Protein AF-A0A4R3JPI9-F1 (afdb_monomer)

Sequence (61 aa):
MNKEGYKDPTADRAIAHAEHIPKHARQVLDLLEQAAGIAGFRIKSIEIQDRATKERFRRRG

pLDDT: mean 74.48, std 20.22, range [34.03, 97.0]

Secondary structure (DSSP, 8-state):
--S-----TTTHHHHTTGGG--HHHHHHHHHHHHHHHHTT---SEEEEE-TTT--EEEEE-

Solvent-accessible surface area (backbone atoms only — not comparable to full-atom values): 4056 Å² total; per-residue (Å²): 139,78,88,90,72,86,76,67,71,71,61,72,58,59,68,73,68,65,81,74,71,54,69,68,63,46,54,53,52,54,49,54,52,50,53,30,48,76,73,75,42,81,64,64,64,50,76,50,66,44,85,88,81,65,49,74,52,76,50,76,97

Nearest PDB structures (foldseek):
  8qma-assembly1_A  TM=2.906E-01  e=3.332E+00  Sinapis alba
  5ix2-assembly1_B  TM=3.005E-01  e=6.166E+00  Mus musculus

Foldseek 3Di:
DDPDDCPPPVVVVVVVPVPDDDPVNVVVVVVVQVVCVVVVHHDQKDWDADPVVRDIDIDGD

Mean predicted aligned error: 11.12 Å

Organism: NCBI:txid1912855

Radius of gyration: 15.65 Å; Cα contacts (8 Å, |Δi|>4): 39; chains: 1; bounding box: 29×46×28 Å

Structure (mmCIF, N/CA/C/O backbone):
data_AF-A0A4R3JPI9-F1
#
_entry.id   AF-A0A4R3JPI9-F1
#
loop_
_atom_site.group_PDB
_atom_site.id
_atom_site.type_symbol
_atom_site.label_atom_id
_atom_site.label_alt_id
_atom_site.label_comp_id
_atom_site.label_asym_id
_atom_site.label_entity_id
_atom_site.label_seq_id
_atom_site.pdbx_PDB_ins_code
_atom_site.Cartn_x
_atom_site.Cartn_y
_atom_site.Cartn_z
_atom_site.occupancy
_atom_site.B_iso_or_equiv
_atom_site.auth_seq_id
_atom_site.auth_comp_id
_atom_site.auth_asym_id
_atom_site.auth_atom_id
_atom_site.pdbx_PDB_model_num
ATOM 1 N N . MET A 1 1 ? -11.554 37.718 -11.906 1.00 51.84 1 MET A N 1
ATOM 2 C CA . MET A 1 1 ? -12.439 37.946 -10.737 1.00 51.84 1 MET A CA 1
ATOM 3 C C . MET A 1 1 ? -13.845 37.574 -11.191 1.00 51.84 1 MET A C 1
ATOM 5 O O . MET A 1 1 ? -14.189 37.972 -12.291 1.00 51.84 1 MET A O 1
ATOM 9 N N . ASN A 1 2 ? -14.534 36.606 -10.565 1.00 34.03 2 ASN A N 1
ATOM 10 C CA . ASN A 1 2 ? -15.306 36.771 -9.317 1.00 34.03 2 ASN A CA 1
ATOM 11 C C . ASN A 1 2 ? -15.090 35.639 -8.279 1.00 34.03 2 ASN A C 1
ATOM 13 O O . ASN A 1 2 ? -14.505 34.608 -8.587 1.00 34.03 2 ASN A O 1
ATOM 17 N N . LYS A 1 3 ? -15.529 35.927 -7.047 1.00 41.50 3 LYS A N 1
ATOM 18 C CA . LYS A 1 3 ? -15.232 35.333 -5.727 1.00 41.50 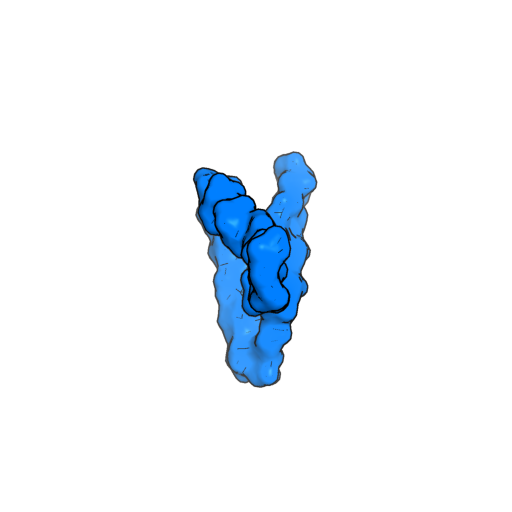3 LYS A CA 1
ATOM 19 C C . LYS A 1 3 ? -15.285 33.792 -5.634 1.00 41.50 3 LYS A C 1
ATOM 21 O O . LYS A 1 3 ? -16.252 33.187 -6.065 1.00 41.50 3 LYS A O 1
ATOM 26 N N . GLU A 1 4 ? -14.262 33.212 -4.995 1.00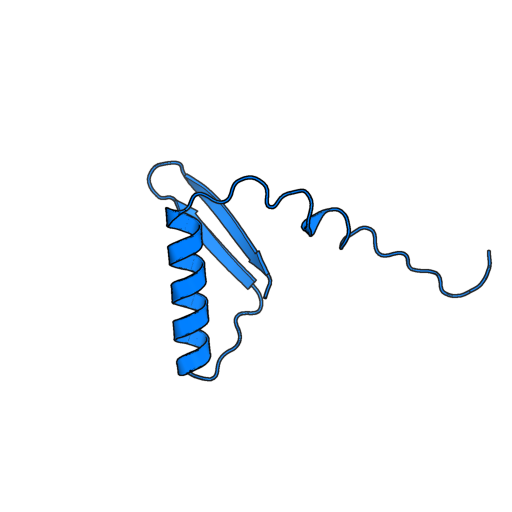 56.81 4 GLU A N 1
ATOM 27 C CA . GLU A 1 4 ? -14.185 31.811 -4.517 1.00 56.81 4 GLU A CA 1
ATOM 28 C C . GLU A 1 4 ? -14.182 30.702 -5.588 1.00 56.81 4 GLU A C 1
ATOM 30 O O . GLU A 1 4 ? -14.949 29.748 -5.541 1.00 56.81 4 GLU A O 1
ATOM 35 N N . GLY A 1 5 ? -13.260 30.789 -6.550 1.00 46.84 5 GLY A N 1
ATOM 36 C CA . GLY A 1 5 ? -13.042 29.754 -7.567 1.00 46.84 5 GLY A CA 1
ATOM 37 C C . GLY A 1 5 ? -11.707 29.022 -7.425 1.00 46.84 5 GLY A C 1
ATOM 38 O O . GLY A 1 5 ? -10.890 29.101 -8.343 1.00 46.84 5 GLY A O 1
ATOM 39 N N . TYR A 1 6 ? -11.449 28.319 -6.311 1.00 45.38 6 TYR A N 1
ATOM 40 C CA . TYR A 1 6 ? -10.309 27.390 -6.252 1.00 45.38 6 TYR A CA 1
ATOM 41 C C . TYR A 1 6 ? -10.631 26.163 -7.105 1.00 45.38 6 TYR A C 1
ATOM 43 O O . TYR A 1 6 ? -11.180 25.166 -6.642 1.00 45.38 6 TYR A O 1
ATOM 51 N N . LYS A 1 7 ? -10.328 26.265 -8.398 1.00 50.84 7 LYS A N 1
ATOM 52 C CA . LYS A 1 7 ? -10.314 25.111 -9.287 1.00 50.84 7 LYS A CA 1
ATOM 53 C C . LYS A 1 7 ? -9.023 24.354 -9.001 1.00 50.84 7 LYS A C 1
ATOM 55 O O . LYS A 1 7 ? -7.987 24.651 -9.587 1.00 50.84 7 LYS A O 1
ATOM 60 N N . ASP A 1 8 ? -9.09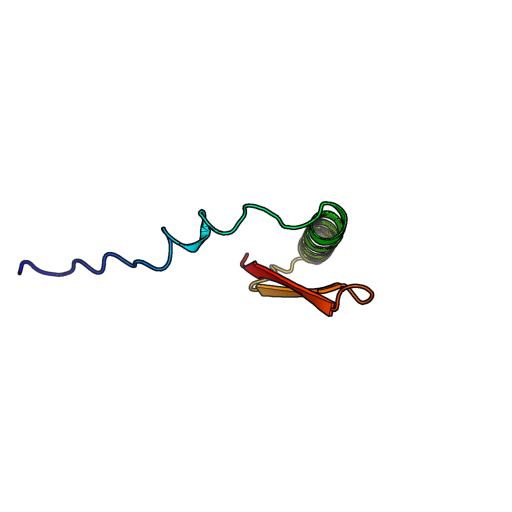7 23.458 -8.024 1.00 48.78 8 ASP A N 1
ATOM 61 C CA . ASP A 1 8 ? -7.993 22.634 -7.540 1.00 48.78 8 ASP A CA 1
ATOM 62 C C . ASP A 1 8 ? -7.455 21.750 -8.690 1.00 48.78 8 ASP A C 1
ATOM 64 O O . ASP A 1 8 ? -8.108 20.780 -9.083 1.00 48.78 8 ASP A O 1
ATOM 68 N N . PRO A 1 9 ? -6.282 22.055 -9.281 1.00 47.88 9 PRO A N 1
ATOM 69 C CA . PRO A 1 9 ? -5.739 21.311 -10.423 1.00 47.88 9 PRO A CA 1
ATOM 70 C C . PRO A 1 9 ? -5.172 19.940 -10.013 1.00 47.88 9 PRO A C 1
ATOM 72 O O . PRO A 1 9 ? -4.634 19.203 -10.844 1.00 47.88 9 PRO A O 1
ATOM 75 N N . THR A 1 10 ? -5.245 19.614 -8.721 1.00 49.19 10 THR A N 1
ATOM 76 C CA . THR A 1 10 ? -4.661 18.415 -8.117 1.00 49.19 10 THR A CA 1
ATOM 77 C C . THR A 1 10 ? -5.504 17.164 -8.382 1.00 49.19 10 THR A C 1
ATOM 79 O O . THR A 1 10 ? -4.971 16.056 -8.344 1.00 49.19 10 THR A O 1
ATOM 82 N N . ALA A 1 11 ? -6.797 17.323 -8.692 1.00 43.81 11 ALA A N 1
ATOM 83 C CA . ALA A 1 11 ? -7.714 16.213 -8.960 1.00 43.81 11 ALA A CA 1
ATOM 84 C C . ALA A 1 11 ? -7.622 15.697 -10.409 1.00 43.81 11 ALA A C 1
ATOM 86 O O . ALA A 1 11 ? -7.535 14.489 -10.627 1.00 43.81 11 ALA A O 1
ATOM 87 N N . ASP A 1 12 ? -7.541 16.597 -11.393 1.00 40.25 12 ASP A N 1
ATOM 88 C CA . ASP A 1 12 ? -7.499 16.233 -12.819 1.00 40.25 12 ASP A CA 1
ATOM 89 C C . ASP A 1 12 ? -6.210 15.486 -13.210 1.00 40.25 12 ASP A C 1
ATOM 91 O O . ASP A 1 12 ? -6.214 14.612 -14.073 1.00 40.25 12 ASP A O 1
ATOM 95 N N . ARG A 1 13 ? -5.092 15.755 -12.521 1.00 41.62 13 ARG A N 1
ATOM 96 C CA . ARG A 1 13 ? -3.809 15.073 -12.777 1.00 41.62 13 ARG A CA 1
ATOM 97 C C . ARG A 1 13 ? -3.656 13.732 -12.051 1.00 41.62 13 ARG A C 1
ATOM 99 O O . ARG A 1 13 ? -2.753 12.971 -12.385 1.00 41.62 13 ARG A O 1
ATOM 106 N N . ALA A 1 14 ? -4.513 13.425 -11.075 1.00 45.88 14 ALA A N 1
ATOM 107 C CA . ALA A 1 14 ? -4.437 12.180 -10.305 1.00 45.88 14 ALA A CA 1
ATOM 108 C C . ALA A 1 14 ? -5.141 10.997 -10.995 1.00 45.88 14 ALA A C 1
ATOM 110 O O . ALA A 1 14 ? -4.788 9.849 -10.735 1.00 45.88 14 ALA A O 1
ATOM 111 N N . ILE A 1 15 ? -6.090 11.270 -11.896 1.00 45.94 15 ILE A N 1
ATOM 112 C CA . ILE A 1 15 ? -6.774 10.243 -12.700 1.00 45.94 15 ILE A CA 1
ATOM 113 C C . ILE A 1 15 ? -5.936 9.875 -13.939 1.00 45.94 15 ILE A C 1
ATOM 115 O O . ILE A 1 15 ? -5.934 8.720 -14.355 1.00 45.94 15 ILE A O 1
ATOM 119 N N . ALA A 1 16 ? -5.140 10.813 -14.466 1.00 41.50 16 ALA A N 1
ATOM 120 C CA . ALA A 1 16 ? -4.339 10.617 -15.678 1.00 41.50 16 ALA A CA 1
ATOM 121 C C . ALA A 1 16 ? -3.007 9.854 -15.480 1.00 41.50 16 ALA A C 1
ATOM 123 O O . ALA A 1 16 ? -2.405 9.427 -16.454 1.00 41.50 16 ALA A O 1
ATOM 124 N N . HIS A 1 17 ? -2.528 9.648 -14.244 1.00 43.94 17 HIS A N 1
ATOM 125 C CA . HIS A 1 17 ? -1.285 8.893 -13.975 1.00 43.94 17 HIS A CA 1
ATOM 126 C C . HIS A 1 17 ? -1.512 7.459 -13.466 1.00 43.94 17 HIS A C 1
ATOM 128 O O . HIS A 1 17 ? -0.558 6.757 -13.134 1.00 43.94 17 HIS A O 1
ATOM 134 N N . ALA A 1 18 ? -2.763 6.993 -13.428 1.00 48.53 18 ALA A N 1
ATOM 135 C CA . ALA A 1 18 ? -3.120 5.618 -13.077 1.00 48.53 18 ALA A CA 1
ATOM 136 C C . ALA A 1 18 ? -2.821 4.595 -14.195 1.00 48.53 18 ALA A C 1
ATOM 138 O O . ALA A 1 18 ? -3.256 3.447 -14.103 1.00 48.53 18 ALA A O 1
ATOM 139 N N . GLU A 1 19 ? -2.098 4.979 -15.249 1.00 51.44 19 GLU A N 1
ATOM 140 C CA . GLU A 1 19 ? -1.985 4.157 -16.455 1.00 51.44 19 GLU A CA 1
ATOM 141 C C . GLU A 1 19 ? -1.006 2.979 -16.374 1.00 51.44 19 GLU A C 1
ATOM 143 O O . GLU A 1 19 ? -1.058 2.133 -17.260 1.00 51.44 19 GLU A O 1
ATOM 148 N N . HIS A 1 20 ? -0.202 2.793 -15.315 1.00 67.06 20 HIS A N 1
ATOM 149 C CA . HIS A 1 20 ? 0.423 1.473 -15.117 1.00 67.06 20 HIS A CA 1
ATOM 150 C C . HIS A 1 20 ? 0.915 1.193 -13.687 1.00 67.06 20 HIS A C 1
ATOM 152 O O . HIS A 1 20 ? 2.113 1.157 -13.422 1.00 67.06 20 HIS A O 1
ATOM 158 N N . ILE A 1 21 ? 0.003 0.941 -12.739 1.00 73.38 21 ILE A N 1
ATOM 159 C CA . ILE A 1 21 ? 0.385 0.157 -11.548 1.00 73.38 21 ILE A CA 1
ATOM 160 C C . ILE A 1 21 ? 0.386 -1.322 -11.970 1.00 73.38 21 ILE A C 1
ATOM 162 O O . ILE A 1 21 ? -0.681 -1.831 -12.333 1.00 73.38 21 ILE A O 1
ATOM 166 N N . PRO A 1 22 ? 1.528 -2.036 -11.918 1.00 82.50 22 PRO A N 1
ATOM 167 C CA . PRO A 1 22 ? 1.591 -3.449 -12.265 1.00 82.50 22 PRO A CA 1
ATOM 168 C C . PRO A 1 22 ? 0.614 -4.269 -11.423 1.00 82.50 22 PRO A C 1
ATOM 170 O O . PRO A 1 22 ? 0.420 -4.004 -10.233 1.00 82.50 22 PRO A O 1
ATOM 173 N N . LYS A 1 23 ? 0.026 -5.311 -12.021 1.00 86.69 23 LYS A N 1
ATOM 174 C CA . LYS A 1 23 ? -0.995 -6.151 -11.370 1.00 86.69 23 LYS A CA 1
ATOM 175 C C . LYS A 1 23 ? -0.564 -6.640 -9.982 1.00 86.69 23 LYS A C 1
ATOM 177 O O . LYS A 1 23 ? -1.358 -6.576 -9.050 1.00 86.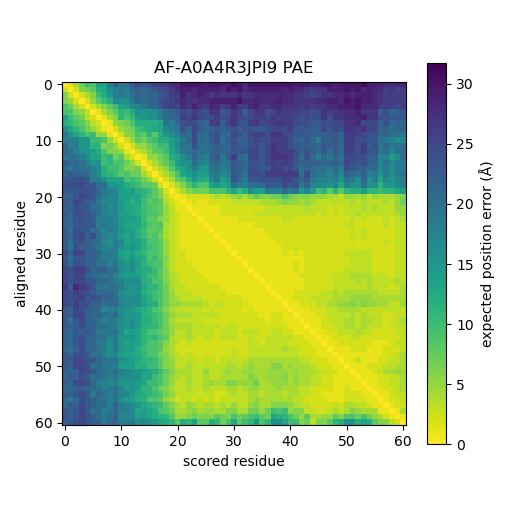69 23 LYS A O 1
ATOM 182 N N . HIS A 1 24 ? 0.691 -7.066 -9.840 1.00 84.06 24 HIS A N 1
ATOM 183 C CA . HIS A 1 24 ? 1.250 -7.509 -8.562 1.00 84.06 24 HIS A CA 1
ATOM 184 C C . HIS A 1 24 ? 1.213 -6.405 -7.490 1.00 84.06 24 HIS A C 1
ATOM 186 O O . HIS A 1 2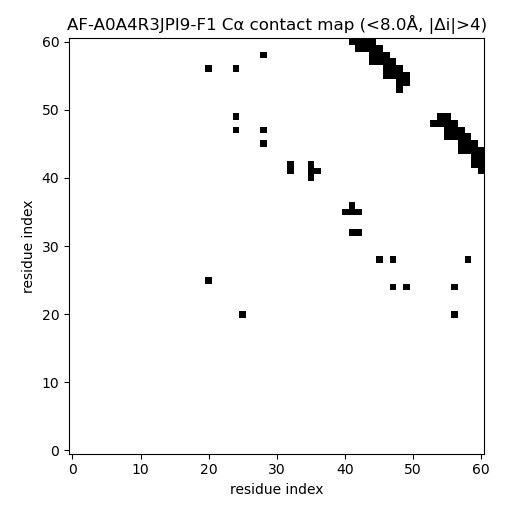4 ? 0.702 -6.632 -6.394 1.00 84.06 24 HIS A O 1
ATOM 192 N N . ALA A 1 25 ? 1.686 -5.199 -7.814 1.00 86.19 25 ALA A N 1
ATOM 193 C CA . ALA A 1 25 ? 1.677 -4.060 -6.899 1.00 86.19 25 ALA A CA 1
ATOM 194 C C . ALA A 1 25 ? 0.244 -3.676 -6.491 1.00 86.19 25 ALA A C 1
ATOM 196 O O . ALA A 1 25 ? -0.030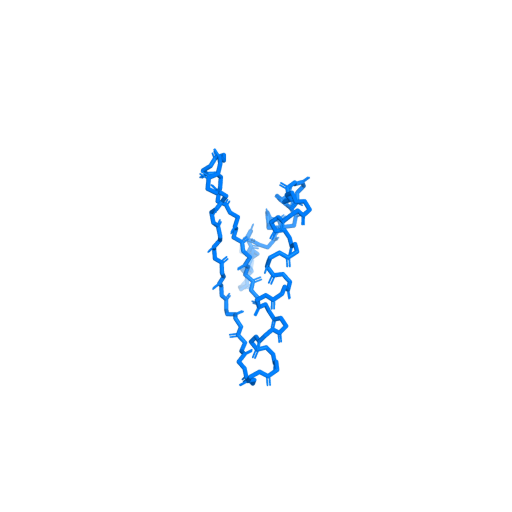 -3.428 -5.317 1.00 86.19 25 ALA A O 1
ATOM 197 N N . ARG A 1 26 ? -0.699 -3.713 -7.440 1.00 86.81 26 ARG A N 1
ATOM 198 C CA . ARG A 1 26 ? -2.121 -3.464 -7.171 1.00 86.81 26 ARG A CA 1
ATOM 199 C C . ARG A 1 26 ? -2.724 -4.489 -6.207 1.00 86.81 26 ARG A C 1
ATOM 201 O O . ARG A 1 26 ? -3.380 -4.094 -5.253 1.00 86.81 26 ARG A O 1
ATOM 208 N N . GLN A 1 27 ? -2.444 -5.778 -6.404 1.00 89.94 27 GLN A N 1
ATOM 209 C CA . GLN A 1 27 ? -2.925 -6.843 -5.515 1.00 89.94 27 GLN A CA 1
ATOM 210 C C . GLN A 1 27 ? -2.429 -6.670 -4.075 1.00 89.94 27 GLN A C 1
ATOM 212 O O . GLN A 1 27 ? -3.185 -6.901 -3.134 1.00 89.94 27 GLN A O 1
ATOM 217 N N . VAL A 1 28 ? -1.176 -6.241 -3.897 1.00 90.94 28 VAL A N 1
ATOM 218 C CA . VAL A 1 28 ? -0.623 -5.949 -2.567 1.00 90.94 28 VAL A CA 1
ATOM 219 C C . VAL A 1 28 ? -1.360 -4.776 -1.916 1.00 90.94 28 VAL A C 1
ATOM 221 O O . VAL A 1 28 ? -1.743 -4.872 -0.753 1.00 90.94 28 VAL A O 1
ATOM 224 N N . LEU A 1 29 ? -1.599 -3.691 -2.660 1.00 89.94 29 LEU A N 1
ATOM 225 C CA . LEU A 1 29 ? -2.336 -2.526 -2.159 1.00 89.94 29 LEU A CA 1
ATOM 226 C C . LEU A 1 29 ? -3.767 -2.894 -1.740 1.00 89.94 29 LEU A C 1
ATOM 228 O O . LEU A 1 29 ? -4.169 -2.576 -0.622 1.00 89.94 29 LEU A O 1
ATOM 232 N N . ASP A 1 30 ? -4.494 -3.631 -2.586 1.00 90.81 30 ASP A N 1
ATOM 233 C CA . ASP A 1 30 ? -5.868 -4.060 -2.301 1.00 90.81 30 ASP A CA 1
ATOM 234 C C . ASP A 1 30 ? -5.944 -4.989 -1.074 1.00 90.81 30 ASP A C 1
ATOM 236 O O . ASP A 1 30 ? -6.906 -4.924 -0.306 1.00 90.81 30 ASP A O 1
ATOM 240 N N . LEU A 1 31 ? -4.945 -5.854 -0.856 1.00 94.94 31 LEU A N 1
ATOM 241 C CA . LEU A 1 31 ? -4.887 -6.717 0.329 1.00 94.94 31 LEU A CA 1
ATOM 242 C C . LEU A 1 31 ? -4.685 -5.902 1.614 1.00 94.94 31 LEU A C 1
ATOM 244 O O . LEU A 1 31 ? -5.332 -6.173 2.626 1.00 94.94 31 LEU A O 1
ATOM 248 N N . LEU A 1 32 ? -3.804 -4.900 1.576 1.00 92.50 32 LEU A N 1
ATOM 249 C CA . LEU A 1 32 ? -3.517 -4.041 2.727 1.00 92.50 32 LEU A CA 1
ATOM 250 C C . LEU A 1 32 ? -4.732 -3.184 3.100 1.00 92.50 32 LEU A C 1
ATOM 252 O O . LEU A 1 32 ? -5.040 -3.042 4.282 1.00 92.50 32 LEU A O 1
ATOM 256 N N . GLU A 1 33 ? -5.466 -2.679 2.108 1.00 91.50 33 GLU A N 1
ATOM 257 C CA . GLU A 1 33 ? -6.724 -1.962 2.335 1.00 91.50 33 GLU A CA 1
ATOM 258 C C . GLU A 1 33 ? -7.811 -2.864 2.931 1.00 91.50 33 GLU A C 1
ATOM 260 O O . GLU A 1 33 ? -8.475 -2.458 3.885 1.00 91.50 33 GLU A O 1
ATOM 265 N N . GLN A 1 34 ? -7.961 -4.099 2.442 1.00 94.25 34 GLN A N 1
ATOM 266 C CA . GLN A 1 34 ? -8.909 -5.065 3.013 1.00 94.25 34 GLN A CA 1
ATOM 267 C C . GLN A 1 34 ? -8.569 -5.419 4.463 1.00 94.25 34 GLN A C 1
ATOM 269 O O . GLN A 1 34 ? -9.451 -5.397 5.321 1.00 94.25 34 GLN A O 1
ATOM 274 N N . ALA A 1 35 ? -7.297 -5.702 4.753 1.00 95.50 35 ALA A N 1
ATOM 275 C CA . ALA A 1 35 ? -6.845 -6.014 6.106 1.00 95.50 35 ALA A CA 1
ATOM 276 C C . ALA A 1 35 ? -7.105 -4.847 7.074 1.00 95.50 35 ALA A C 1
ATOM 278 O O . ALA A 1 35 ? -7.603 -5.062 8.179 1.00 95.50 35 ALA A O 1
ATOM 279 N N . ALA A 1 36 ? -6.833 -3.611 6.643 1.00 94.19 36 ALA A N 1
ATOM 280 C CA . ALA A 1 36 ? -7.151 -2.421 7.425 1.00 94.19 36 ALA A CA 1
ATOM 281 C C . ALA A 1 36 ? -8.661 -2.287 7.666 1.00 94.19 36 ALA A C 1
ATOM 283 O O . ALA A 1 36 ? -9.069 -2.062 8.803 1.00 94.19 36 ALA A O 1
ATOM 284 N N . GLY A 1 37 ? -9.483 -2.498 6.632 1.00 94.88 37 GLY A N 1
ATOM 285 C CA . GLY A 1 37 ? -10.940 -2.446 6.734 1.00 94.88 37 GLY A CA 1
ATOM 286 C C . GLY A 1 37 ? -11.510 -3.463 7.726 1.00 94.88 37 GLY A C 1
ATOM 287 O O . GLY A 1 37 ? -12.331 -3.096 8.564 1.00 94.88 37 GLY A O 1
ATOM 288 N N . ILE A 1 38 ? -11.023 -4.710 7.698 1.00 97.00 38 ILE A N 1
ATOM 289 C CA . ILE A 1 38 ? -11.404 -5.760 8.663 1.00 97.00 38 ILE A CA 1
ATOM 290 C C . ILE A 1 38 ? -11.047 -5.344 10.095 1.00 97.00 38 ILE A C 1
ATOM 292 O O . ILE A 1 38 ? -11.816 -5.581 11.022 1.00 97.00 38 ILE A O 1
ATOM 296 N N . ALA A 1 39 ? -9.900 -4.692 10.275 1.00 96.25 39 ALA A N 1
ATOM 297 C CA . ALA A 1 39 ? -9.441 -4.206 11.570 1.00 96.25 39 ALA A CA 1
ATOM 298 C C . ALA A 1 39 ? -10.079 -2.865 12.001 1.00 96.25 39 ALA A C 1
ATOM 300 O O . ALA A 1 39 ? -9.726 -2.337 13.053 1.00 96.25 39 ALA A O 1
ATOM 301 N N . GLY A 1 40 ? -11.010 -2.302 11.220 1.00 95.38 40 GLY A N 1
ATOM 302 C CA . GLY A 1 40 ? -11.691 -1.041 11.537 1.00 95.38 40 GLY A CA 1
ATOM 303 C C . GLY A 1 40 ? -10.869 0.221 11.248 1.00 95.38 40 GLY A C 1
ATOM 304 O O . GLY A 1 40 ? -11.208 1.304 11.724 1.00 95.38 40 GLY A O 1
ATOM 305 N N . PHE A 1 41 ? -9.796 0.112 10.463 1.00 94.62 41 PHE A N 1
ATOM 306 C CA . PHE A 1 41 ? -8.931 1.226 10.086 1.00 94.62 41 PHE A CA 1
ATOM 307 C C . PHE A 1 41 ? -9.135 1.634 8.625 1.00 94.62 41 PHE A C 1
ATOM 309 O O . PHE A 1 41 ? -9.340 0.808 7.738 1.00 94.62 41 PHE A O 1
ATOM 316 N N . ARG A 1 42 ? -8.993 2.935 8.351 1.00 91.12 42 ARG A N 1
ATOM 317 C CA . ARG A 1 42 ? -8.899 3.472 6.987 1.00 91.12 42 ARG A CA 1
ATOM 318 C C . ARG A 1 42 ? -7.472 3.914 6.700 1.00 91.12 42 ARG A C 1
ATOM 320 O O . ARG A 1 42 ? -6.918 4.751 7.415 1.00 91.12 42 ARG A O 1
ATOM 327 N N . ILE A 1 43 ? -6.902 3.405 5.614 1.00 87.25 43 ILE A N 1
ATOM 328 C CA . ILE A 1 43 ? -5.593 3.834 5.123 1.00 87.25 43 ILE A CA 1
ATOM 329 C C . ILE A 1 43 ? -5.751 5.187 4.422 1.00 87.25 43 ILE A C 1
ATOM 331 O O . ILE A 1 43 ? -6.406 5.283 3.391 1.00 87.25 43 ILE A O 1
ATOM 335 N N . LYS A 1 44 ? -5.141 6.245 4.972 1.00 88.81 44 LYS A N 1
ATOM 336 C CA . LYS A 1 44 ? -5.128 7.579 4.336 1.00 88.81 44 LYS A CA 1
ATOM 337 C C . LYS A 1 44 ? -4.157 7.654 3.153 1.00 88.81 44 LYS A C 1
ATOM 339 O O . LYS A 1 44 ? -4.419 8.318 2.156 1.00 88.81 44 LYS A O 1
ATOM 344 N N . SER A 1 45 ? -3.007 6.998 3.273 1.00 86.12 45 SER A N 1
ATOM 345 C CA . SER A 1 45 ? -2.004 6.906 2.215 1.00 86.12 45 SER A CA 1
ATOM 346 C C . SER A 1 45 ? -1.139 5.684 2.458 1.00 86.12 45 SER A C 1
ATOM 348 O O . SER A 1 45 ? -0.751 5.418 3.593 1.00 86.12 45 SER A O 1
ATOM 350 N N . ILE A 1 46 ? -0.790 4.990 1.383 1.00 86.44 46 ILE A N 1
ATOM 351 C CA . ILE A 1 46 ? 0.129 3.861 1.408 1.00 86.44 46 ILE A CA 1
ATOM 352 C C . ILE A 1 46 ? 1.106 3.963 0.243 1.00 86.44 46 ILE A C 1
ATOM 354 O O . ILE A 1 46 ? 0.733 4.338 -0.868 1.00 86.44 46 ILE A O 1
ATOM 358 N N . GLU A 1 47 ? 2.368 3.660 0.519 1.00 89.31 47 GLU A N 1
ATOM 359 C CA . GLU A 1 47 ? 3.429 3.550 -0.474 1.00 89.31 47 GLU A CA 1
ATOM 360 C C . GLU A 1 47 ? 4.058 2.164 -0.351 1.00 89.31 47 GLU A C 1
ATOM 362 O O . GLU A 1 47 ? 4.423 1.738 0.744 1.00 89.31 47 GLU A O 1
ATOM 367 N N . ILE A 1 48 ? 4.175 1.468 -1.477 1.00 87.50 48 ILE A N 1
ATOM 368 C CA . ILE A 1 48 ? 4.884 0.195 -1.580 1.00 87.50 48 ILE A CA 1
ATOM 369 C C . ILE A 1 48 ? 6.049 0.349 -2.553 1.00 87.50 48 ILE A C 1
A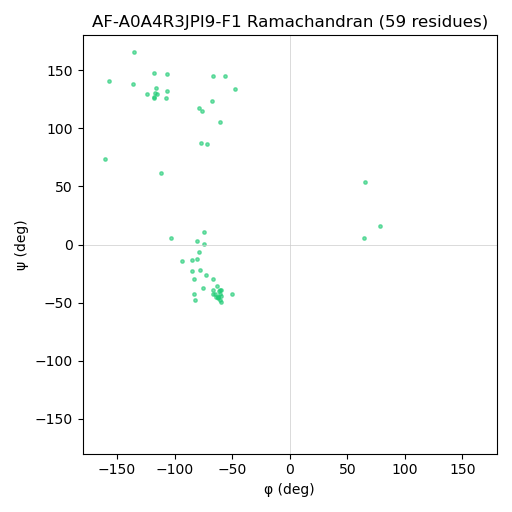TOM 371 O O . ILE A 1 48 ? 5.965 1.115 -3.512 1.00 87.50 48 ILE A O 1
ATOM 375 N N . GLN A 1 49 ? 7.132 -0.385 -2.309 1.00 90.12 49 GLN A N 1
ATOM 376 C CA . GLN A 1 49 ? 8.277 -0.449 -3.210 1.00 90.12 49 GLN A CA 1
ATOM 377 C C . GLN A 1 49 ? 8.461 -1.882 -3.703 1.00 90.12 49 GLN A C 1
ATOM 379 O O . GLN A 1 49 ? 8.590 -2.803 -2.891 1.00 90.12 49 GLN A O 1
ATOM 384 N N . ASP A 1 50 ? 8.523 -2.063 -5.020 1.00 86.69 50 ASP A N 1
ATOM 385 C CA . ASP A 1 50 ? 8.948 -3.325 -5.610 1.00 86.69 50 ASP A CA 1
ATOM 386 C C . ASP A 1 50 ? 10.435 -3.546 -5.301 1.00 86.69 50 ASP A C 1
ATOM 388 O O . ASP A 1 50 ? 11.290 -2.703 -5.578 1.00 86.69 50 ASP A O 1
ATOM 392 N N . ARG A 1 51 ? 10.776 -4.671 -4.668 1.00 88.06 51 ARG A N 1
ATOM 393 C CA . ARG A 1 51 ? 12.162 -4.921 -4.249 1.00 88.06 51 ARG A CA 1
ATOM 394 C C . ARG A 1 51 ? 13.092 -5.240 -5.418 1.00 88.06 51 ARG A C 1
ATOM 396 O O . ARG A 1 51 ? 14.294 -4.996 -5.264 1.00 88.06 51 ARG A O 1
ATOM 403 N N . ALA A 1 52 ? 12.560 -5.781 -6.513 1.00 86.62 52 ALA A N 1
ATOM 404 C CA . ALA A 1 52 ? 13.298 -6.184 -7.702 1.00 86.62 52 ALA A CA 1
ATOM 405 C C . ALA A 1 52 ? 13.568 -4.985 -8.622 1.00 86.62 52 ALA A C 1
ATOM 407 O O . ALA A 1 52 ? 14.716 -4.777 -9.006 1.00 86.62 52 ALA A O 1
ATOM 408 N N . THR A 1 53 ? 12.556 -4.162 -8.912 1.00 86.06 53 THR A N 1
ATOM 409 C CA . THR A 1 53 ? 12.674 -2.998 -9.810 1.00 86.06 53 THR A CA 1
ATOM 410 C C . THR A 1 53 ? 12.987 -1.692 -9.080 1.00 86.06 53 THR A C 1
ATOM 412 O O . THR A 1 53 ? 13.399 -0.722 -9.708 1.00 86.06 53 THR A O 1
ATOM 415 N N . LYS A 1 54 ? 12.832 -1.660 -7.748 1.00 88.69 54 LYS A N 1
ATOM 416 C CA . LYS A 1 54 ? 12.928 -0.462 -6.886 1.00 88.69 54 LYS A CA 1
ATOM 417 C C . LYS A 1 54 ? 11.858 0.600 -7.149 1.00 88.69 54 LYS A C 1
ATOM 419 O O . LYS A 1 54 ? 11.893 1.652 -6.501 1.00 88.69 54 LYS A O 1
ATOM 424 N N . GLU A 1 55 ? 10.891 0.322 -8.020 1.00 85.19 55 GLU A N 1
ATOM 425 C CA . GLU A 1 55 ? 9.780 1.221 -8.322 1.00 85.19 55 GLU A CA 1
ATOM 426 C C . GLU A 1 55 ? 8.853 1.392 -7.123 1.00 85.19 55 GLU A C 1
ATOM 428 O O . GLU A 1 55 ? 8.637 0.467 -6.338 1.00 85.19 55 GLU A O 1
ATOM 433 N N . ARG A 1 56 ? 8.307 2.600 -6.976 1.00 86.62 56 ARG A N 1
ATOM 434 C CA . ARG A 1 56 ? 7.451 2.975 -5.849 1.00 86.62 56 ARG A CA 1
ATOM 435 C C . ARG A 1 56 ? 6.053 3.272 -6.357 1.00 86.62 56 ARG A C 1
ATOM 437 O O . ARG A 1 56 ? 5.875 4.087 -7.259 1.00 86.62 56 ARG A O 1
ATOM 444 N N . PHE A 1 57 ? 5.065 2.653 -5.729 1.00 85.31 57 PHE A N 1
ATOM 445 C CA . PHE A 1 57 ? 3.656 2.830 -6.048 1.00 85.31 57 PHE A CA 1
ATOM 446 C C . PHE A 1 57 ? 2.954 3.418 -4.837 1.00 85.31 57 PHE A C 1
ATOM 448 O O . PHE A 1 57 ? 3.039 2.872 -3.736 1.00 85.31 57 PHE A O 1
ATOM 455 N N . ARG A 1 58 ? 2.253 4.536 -5.038 1.00 83.00 58 ARG A N 1
ATOM 456 C CA . ARG A 1 58 ? 1.519 5.217 -3.973 1.00 83.00 58 ARG A CA 1
ATOM 457 C C . ARG A 1 58 ? 0.030 5.226 -4.271 1.00 83.00 58 ARG A C 1
ATOM 459 O O . ARG A 1 58 ? -0.379 5.677 -5.337 1.00 83.00 58 ARG A O 1
ATOM 466 N N . ARG A 1 59 ? -0.774 4.824 -3.288 1.00 79.00 59 ARG A N 1
ATOM 467 C CA . ARG A 1 59 ? -2.232 4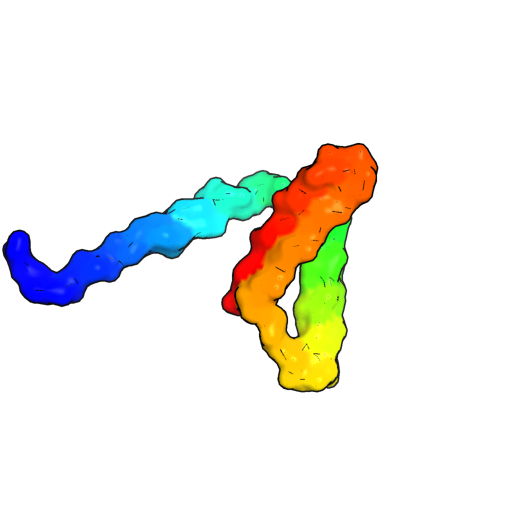.975 -3.299 1.00 79.00 59 ARG A CA 1
ATOM 468 C C . ARG A 1 59 ? -2.657 5.900 -2.166 1.00 79.00 59 ARG A C 1
ATOM 470 O O . ARG A 1 59 ? -2.156 5.804 -1.046 1.00 79.0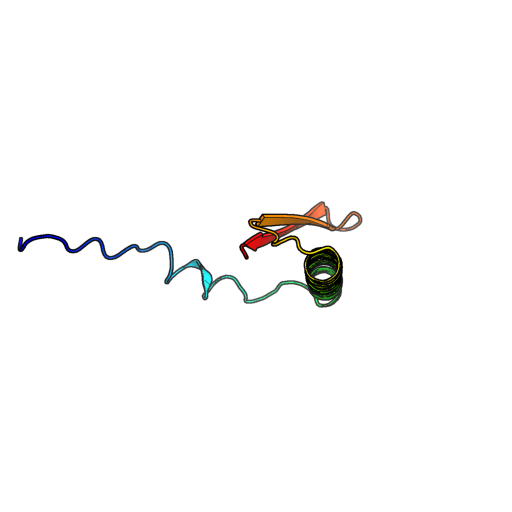0 59 ARG A O 1
ATOM 477 N N . ARG A 1 60 ? -3.555 6.829 -2.482 1.00 73.88 60 ARG A N 1
ATOM 478 C CA . ARG A 1 60 ? -4.237 7.687 -1.506 1.00 73.88 60 ARG A CA 1
ATOM 479 C C . ARG A 1 60 ? -5.680 7.195 -1.405 1.00 73.88 60 ARG A C 1
ATOM 481 O O . ARG A 1 60 ? -6.271 6.915 -2.447 1.00 73.88 60 ARG A O 1
ATOM 488 N N . GLY A 1 61 ? -6.162 7.013 -0.177 1.00 61.94 61 GLY A N 1
ATOM 489 C CA . GLY A 1 61 ? -7.479 6.443 0.131 1.00 61.94 61 GLY A CA 1
ATOM 490 C C . GLY A 1 61 ? -8.508 7.477 0.549 1.00 61.94 61 GLY A C 1
ATOM 491 O O . GLY A 1 61 ? -8.164 8.673 0.666 1.00 61.94 61 GLY A O 1
#